Protein AF-A0A2D6KJ38-F1 (afdb_monomer_lite)

Sequence (55 aa):
DLDEFPVWSPNGKQIAFASDRYSDRVGDDEIFVMNADGSDVVALGQQGIPSSWGG

pLDDT: mean 76.88, std 17.27, range [36.12, 96.06]

Secondary structure (DSSP, 8-state):
--S---EE-TTSSEEEEEE-TT-SSTT-PEEEEEETTS-S-EE-SSS---GGG--

Foldseek 3Di:
DDPQDWDADPVRFKTKGWDCVPPPDPPPIFIWMATNVRHDIDTPPDPDDDPVVPD

Radius of gyration: 11.94 Å; chains: 1; bounding box: 26×21×32 Å

Structure (mmCIF, N/CA/C/O backbone):
data_AF-A0A2D6KJ38-F1
#
_entry.id   AF-A0A2D6KJ38-F1
#
loop_
_atom_site.group_PDB
_atom_site.id
_atom_site.type_symbol
_atom_site.label_atom_id
_atom_site.label_alt_id
_atom_site.label_comp_id
_atom_site.label_asym_id
_atom_site.label_entity_id
_atom_site.label_seq_id
_atom_site.pdbx_PDB_ins_code
_atom_site.Cartn_x
_atom_site.Cartn_y
_atom_site.Cartn_z
_atom_site.occupancy
_atom_site.B_iso_or_equiv
_atom_site.auth_seq_id
_atom_site.auth_comp_id
_atom_site.auth_asym_id
_atom_site.auth_atom_id
_atom_site.pdbx_PDB_model_num
ATOM 1 N N . ASP A 1 1 ? 1.959 -12.488 -17.135 1.00 44.59 1 ASP A N 1
ATOM 2 C CA . ASP A 1 1 ? 1.146 -12.466 -15.909 1.00 44.59 1 ASP A CA 1
ATOM 3 C C . ASP A 1 1 ? 1.939 -11.677 -14.892 1.00 44.59 1 ASP A C 1
ATOM 5 O O . ASP A 1 1 ? 2.936 -12.175 -14.397 1.00 44.59 1 ASP A O 1
ATOM 9 N N . LEU A 1 2 ? 1.655 -10.379 -14.787 1.00 44.19 2 LEU A N 1
ATOM 10 C CA . LEU A 1 2 ? 2.418 -9.479 -13.927 1.00 44.19 2 LEU A CA 1
ATOM 11 C C . LEU A 1 2 ? 1.835 -9.603 -12.521 1.00 44.19 2 LEU A C 1
ATOM 13 O O . LEU A 1 2 ? 0.678 -9.245 -12.310 1.00 44.19 2 LEU A O 1
ATOM 17 N N . ASP A 1 3 ? 2.630 -10.095 -11.576 1.00 56.44 3 ASP A N 1
ATOM 18 C CA . ASP A 1 3 ? 2.327 -10.142 -10.137 1.00 56.44 3 ASP A CA 1
ATOM 19 C C . ASP A 1 3 ? 2.294 -8.728 -9.496 1.00 56.44 3 ASP A C 1
ATOM 21 O O . ASP A 1 3 ? 2.538 -8.558 -8.307 1.00 56.44 3 ASP A O 1
ATOM 25 N N . GLU A 1 4 ? 1.986 -7.693 -10.283 1.00 58.12 4 GLU A N 1
ATOM 26 C CA . GLU A 1 4 ? 1.925 -6.276 -9.892 1.00 58.12 4 GLU A CA 1
ATOM 27 C C . GLU A 1 4 ? 0.502 -5.836 -9.515 1.00 58.12 4 GLU A C 1
ATOM 29 O O . GLU A 1 4 ? 0.213 -4.643 -9.387 1.00 58.12 4 GLU A O 1
ATOM 34 N N . PHE A 1 5 ? -0.432 -6.777 -9.355 1.00 72.25 5 PHE A N 1
ATOM 35 C CA . PHE A 1 5 ? -1.791 -6.409 -8.989 1.00 72.25 5 PHE A CA 1
ATOM 36 C C . PHE A 1 5 ? -1.838 -5.911 -7.538 1.00 72.25 5 PHE A C 1
ATOM 38 O O . PHE A 1 5 ? -1.398 -6.622 -6.631 1.00 72.25 5 PHE A O 1
ATOM 45 N N . PRO A 1 6 ? -2.407 -4.717 -7.292 1.00 83.12 6 PRO A N 1
ATOM 46 C CA . PRO A 1 6 ? -2.633 -4.238 -5.939 1.00 83.12 6 PRO A CA 1
ATOM 47 C C . PRO A 1 6 ? -3.486 -5.245 -5.161 1.00 83.12 6 PRO A C 1
ATOM 49 O O . PRO A 1 6 ? -4.481 -5.762 -5.677 1.00 83.12 6 PRO A O 1
ATOM 52 N N . VAL A 1 7 ? -3.124 -5.501 -3.907 1.00 91.19 7 VAL A N 1
ATOM 53 C CA . VAL A 1 7 ? -3.849 -6.428 -3.032 1.00 91.19 7 VAL A CA 1
ATOM 54 C C . VAL A 1 7 ? -4.631 -5.669 -1.970 1.00 91.19 7 VAL A C 1
ATOM 56 O O . VAL A 1 7 ? -4.137 -4.726 -1.354 1.00 91.19 7 VAL A O 1
ATOM 59 N N . TRP A 1 8 ? -5.872 -6.094 -1.746 1.00 91.56 8 TRP A N 1
ATOM 60 C CA . TRP A 1 8 ? -6.740 -5.528 -0.718 1.00 91.56 8 TRP A CA 1
ATOM 61 C C . TRP A 1 8 ? -6.477 -6.170 0.641 1.00 91.56 8 TRP A C 1
ATOM 63 O O . TRP A 1 8 ? -6.287 -7.383 0.747 1.00 91.56 8 TRP A O 1
ATOM 73 N N . SER A 1 9 ? -6.546 -5.369 1.703 1.00 91.50 9 SER A N 1
ATOM 74 C CA . SER A 1 9 ? -6.594 -5.899 3.062 1.00 91.50 9 SER A CA 1
ATOM 75 C C . SER A 1 9 ? -7.872 -6.732 3.273 1.00 91.50 9 SER A C 1
ATOM 77 O O . SER A 1 9 ? -8.909 -6.434 2.675 1.00 91.50 9 SER A O 1
ATOM 79 N N . PRO A 1 10 ? -7.878 -7.731 4.179 1.00 91.44 10 PRO A N 1
ATOM 80 C CA . PRO A 1 10 ? -9.056 -8.580 4.407 1.00 91.44 10 PRO A CA 1
ATOM 81 C C . PRO A 1 10 ? -10.319 -7.819 4.836 1.00 91.44 10 PRO A C 1
ATOM 83 O O . PRO A 1 10 ? -11.436 -8.272 4.613 1.00 91.44 10 PRO A O 1
ATOM 86 N N . ASN A 1 11 ? -10.143 -6.654 5.465 1.00 92.06 11 ASN A N 1
ATOM 87 C CA . ASN A 1 11 ? -11.233 -5.772 5.882 1.00 92.06 11 ASN A CA 1
ATOM 88 C C . ASN A 1 11 ? -11.628 -4.728 4.816 1.00 92.06 11 ASN A C 1
ATOM 90 O O . ASN A 1 11 ? -12.490 -3.897 5.095 1.00 92.06 11 ASN A O 1
ATOM 94 N N . GLY A 1 12 ? -10.985 -4.734 3.643 1.00 94.50 12 GLY A N 1
ATOM 95 C CA . GLY A 1 12 ? -11.258 -3.833 2.520 1.00 94.50 12 GLY A CA 1
ATOM 96 C C . GLY A 1 12 ? -10.898 -2.365 2.754 1.00 94.50 12 GLY A C 1
ATOM 97 O O . GLY A 1 12 ? -11.306 -1.512 1.975 1.00 94.50 12 GLY A O 1
ATOM 98 N N . LYS A 1 13 ? -10.179 -2.039 3.834 1.00 94.88 13 LYS A N 1
ATOM 99 C CA . LYS A 1 13 ? -9.861 -0.648 4.196 1.00 94.88 13 LYS A CA 1
ATOM 100 C C . LYS A 1 13 ? -8.573 -0.128 3.579 1.00 94.88 13 LYS A C 1
ATOM 102 O O . LYS A 1 13 ? -8.395 1.084 3.531 1.00 94.88 13 LYS A O 1
ATOM 107 N N . GLN A 1 14 ? -7.680 -1.018 3.165 1.00 94.56 14 GLN A N 1
ATOM 108 C CA . GLN A 1 14 ? -6.352 -0.661 2.689 1.00 94.56 14 GLN A CA 1
ATOM 109 C C . GLN A 1 14 ? -5.984 -1.454 1.441 1.00 94.56 14 GLN A C 1
ATOM 111 O O . GLN A 1 14 ? -6.500 -2.549 1.208 1.00 94.56 14 GLN A O 1
ATOM 116 N N . ILE A 1 15 ? -5.069 -0.887 0.663 1.00 93.12 15 ILE A N 1
ATOM 117 C CA . ILE A 1 15 ? -4.524 -1.468 -0.561 1.00 93.12 15 ILE A CA 1
ATOM 118 C C . ILE A 1 15 ? -3.003 -1.439 -0.451 1.00 93.12 15 ILE A C 1
ATOM 120 O O . ILE A 1 15 ? -2.450 -0.381 -0.155 1.00 93.12 15 ILE A O 1
ATOM 124 N N . ALA A 1 16 ? -2.341 -2.565 -0.716 1.00 91.19 16 ALA A N 1
ATOM 125 C CA . ALA A 1 16 ? -0.894 -2.628 -0.894 1.00 91.19 16 ALA A CA 1
ATOM 126 C C . ALA A 1 16 ? -0.542 -2.764 -2.383 1.00 91.19 16 ALA A C 1
ATOM 128 O O . ALA A 1 16 ? -1.207 -3.513 -3.100 1.00 91.19 16 ALA A O 1
ATOM 129 N N . PHE A 1 17 ? 0.476 -2.045 -2.856 1.00 88.19 17 PHE A N 1
ATOM 130 C CA . PHE A 1 17 ? 0.881 -2.043 -4.267 1.00 88.19 17 PHE A CA 1
ATOM 131 C C . PHE A 1 17 ? 2.370 -1.710 -4.439 1.00 88.19 17 PHE A C 1
ATOM 133 O O . PHE A 1 17 ? 2.956 -1.049 -3.583 1.00 88.19 17 PHE A O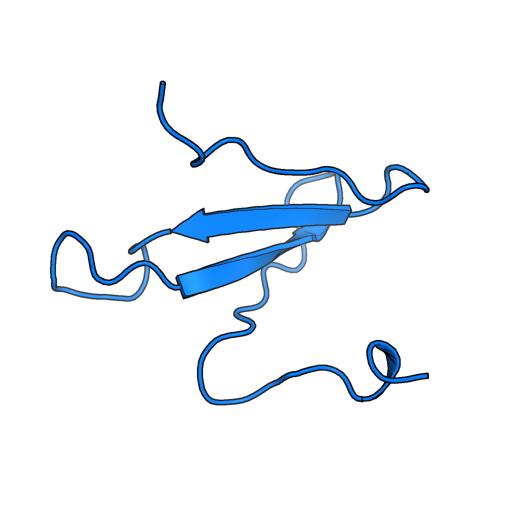 1
ATOM 140 N N . ALA A 1 18 ? 2.962 -2.151 -5.551 1.00 87.19 18 ALA A N 1
ATOM 141 C CA . ALA A 1 18 ? 4.325 -1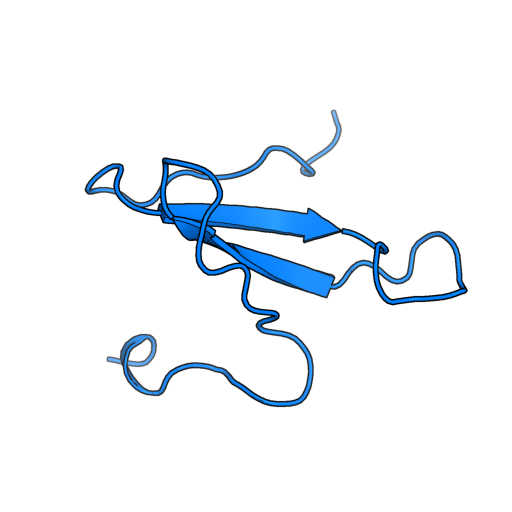.805 -5.952 1.00 87.19 18 ALA A CA 1
ATOM 142 C C . ALA A 1 18 ? 4.333 -0.539 -6.828 1.00 87.19 18 ALA A C 1
ATOM 144 O O . ALA A 1 18 ? 3.399 -0.325 -7.608 1.00 87.19 18 ALA A O 1
ATOM 145 N N . SER A 1 19 ? 5.329 0.335 -6.673 1.00 84.62 19 SER A N 1
ATOM 146 C CA . SER A 1 19 ? 5.487 1.520 -7.523 1.00 84.62 19 SER A CA 1
ATOM 147 C C . SER A 1 19 ? 6.905 2.091 -7.471 1.00 84.62 19 SER A C 1
ATOM 149 O O . SER A 1 19 ? 7.484 2.217 -6.400 1.00 84.62 19 SER A O 1
ATOM 151 N N . ASP A 1 20 ? 7.404 2.583 -8.597 1.00 84.00 20 ASP A N 1
ATOM 152 C CA . AS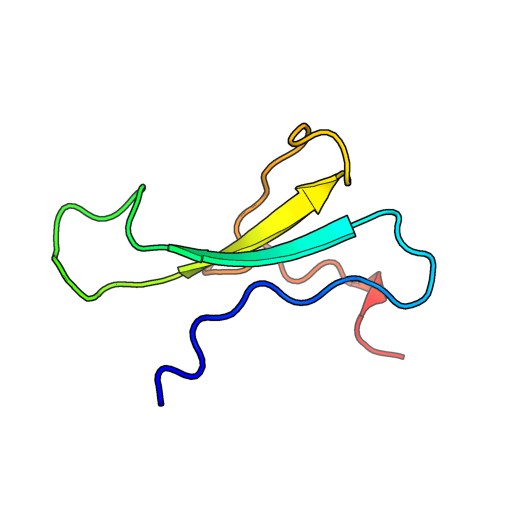P A 1 20 ? 8.673 3.314 -8.718 1.00 84.00 20 ASP A CA 1
ATOM 153 C C . ASP A 1 20 ? 8.515 4.843 -8.589 1.00 84.00 20 ASP A C 1
ATOM 155 O O . ASP A 1 20 ? 9.446 5.602 -8.838 1.00 84.00 20 ASP A O 1
ATOM 159 N N . ARG A 1 21 ? 7.343 5.333 -8.158 1.00 82.00 21 ARG A N 1
ATOM 160 C CA . ARG A 1 21 ? 6.959 6.765 -8.181 1.00 82.00 21 ARG A CA 1
ATOM 161 C C . ARG A 1 21 ? 7.898 7.733 -7.451 1.00 82.00 21 ARG A C 1
ATOM 163 O O . ARG A 1 21 ? 7.789 8.941 -7.661 1.00 82.00 21 ARG A O 1
ATOM 170 N N . TYR A 1 22 ? 8.733 7.231 -6.544 1.00 76.94 22 TYR A N 1
ATOM 171 C CA . TYR A 1 22 ? 9.701 8.025 -5.780 1.00 76.94 22 TYR A CA 1
ATOM 172 C C . TYR A 1 22 ? 11.157 7.710 -6.142 1.00 76.94 22 TYR A C 1
ATOM 174 O O . TYR A 1 22 ? 12.059 8.302 -5.552 1.00 76.94 22 TYR A O 1
ATOM 182 N N . SER A 1 23 ? 11.384 6.843 -7.130 1.00 76.88 23 SER A N 1
ATOM 183 C CA . SER A 1 23 ? 12.696 6.583 -7.707 1.00 76.88 23 SER A CA 1
ATOM 184 C C . SER A 1 23 ? 12.826 7.259 -9.072 1.00 76.88 23 SER A C 1
ATOM 186 O O . SER A 1 23 ? 11.875 7.371 -9.842 1.00 76.88 23 SER A O 1
ATOM 188 N N . ASP A 1 24 ? 14.028 7.735 -9.386 1.00 80.38 24 ASP A N 1
ATOM 189 C CA . ASP A 1 24 ? 14.395 8.201 -10.725 1.00 80.38 24 ASP A CA 1
ATOM 190 C C . ASP A 1 24 ? 14.855 7.045 -11.635 1.00 80.38 24 ASP A C 1
ATOM 192 O O . ASP A 1 24 ? 15.189 7.256 -12.806 1.00 80.38 24 ASP A O 1
ATOM 196 N N . ARG A 1 25 ? 14.862 5.813 -11.107 1.00 76.06 25 ARG A N 1
ATOM 197 C CA . ARG A 1 25 ? 15.261 4.592 -11.805 1.00 76.06 25 ARG A CA 1
ATOM 198 C C . ARG A 1 25 ? 14.048 3.721 -12.096 1.00 76.06 25 ARG A C 1
ATOM 200 O O . ARG A 1 25 ? 13.381 3.235 -11.193 1.00 76.06 25 ARG A O 1
ATOM 207 N N . VAL A 1 26 ? 13.831 3.455 -13.379 1.00 75.19 26 VAL A N 1
ATOM 208 C CA . VAL A 1 26 ? 12.812 2.503 -13.834 1.00 75.19 26 VAL A CA 1
ATOM 209 C C . VAL A 1 26 ? 13.114 1.112 -13.268 1.00 75.19 26 VAL A C 1
ATOM 211 O O . VAL A 1 26 ? 14.227 0.608 -13.441 1.00 75.19 26 VAL A O 1
ATOM 214 N N . GLY A 1 27 ? 12.113 0.493 -12.636 1.00 73.19 27 GLY A N 1
ATOM 215 C CA . GLY A 1 27 ? 12.213 -0.841 -12.030 1.00 73.19 27 GLY A CA 1
ATOM 216 C C . GLY A 1 27 ? 12.744 -0.863 -10.592 1.00 73.19 27 GLY A C 1
ATOM 217 O O . GLY A 1 27 ? 13.056 -1.937 -10.082 1.00 73.19 27 GLY A O 1
ATOM 218 N N . ASP A 1 28 ? 12.866 0.298 -9.947 1.00 79.38 28 ASP A N 1
ATOM 219 C CA . ASP A 1 28 ? 13.170 0.435 -8.517 1.00 79.38 28 ASP A CA 1
ATOM 220 C C . ASP A 1 28 ? 11.864 0.583 -7.719 1.00 79.38 28 ASP A C 1
ATOM 222 O O . ASP A 1 28 ? 11.575 1.621 -7.122 1.00 79.38 28 ASP A O 1
ATOM 226 N N . ASP A 1 29 ? 11.022 -0.451 -7.804 1.00 79.38 29 ASP A N 1
ATOM 227 C CA . ASP A 1 29 ? 9.706 -0.457 -7.174 1.00 79.38 29 ASP A CA 1
ATOM 228 C C . ASP A 1 29 ? 9.810 -0.610 -5.653 1.00 79.38 29 ASP A C 1
ATOM 230 O O . ASP A 1 29 ? 10.410 -1.552 -5.128 1.00 79.38 29 ASP A O 1
ATOM 234 N N . GLU A 1 30 ? 9.126 0.273 -4.933 1.00 82.50 30 GLU A N 1
ATOM 235 C CA . GLU A 1 30 ? 8.870 0.122 -3.505 1.00 82.50 30 GLU A CA 1
ATOM 236 C C . GLU A 1 30 ? 7.451 -0.397 -3.263 1.00 82.50 30 GLU A C 1
ATOM 238 O O . GLU A 1 30 ? 6.542 -0.222 -4.079 1.00 82.50 30 GLU A O 1
ATOM 243 N N . ILE A 1 31 ? 7.239 -1.013 -2.099 1.00 86.06 31 ILE A N 1
ATOM 244 C CA . ILE A 1 31 ? 5.901 -1.398 -1.651 1.00 86.06 31 ILE A CA 1
ATOM 245 C C . ILE A 1 31 ? 5.280 -0.244 -0.877 1.00 86.06 31 ILE A C 1
ATOM 247 O O . ILE A 1 31 ? 5.867 0.257 0.079 1.00 86.06 31 ILE A O 1
ATOM 251 N N . PHE A 1 32 ? 4.056 0.116 -1.240 1.00 87.12 32 PHE A N 1
ATOM 252 C CA . PHE A 1 32 ? 3.256 1.131 -0.569 1.00 87.12 32 PHE A CA 1
ATOM 253 C C . PHE A 1 32 ? 1.971 0.537 -0.019 1.00 87.12 32 PHE A C 1
ATOM 255 O O . PHE A 1 32 ? 1.468 -0.467 -0.523 1.00 87.12 32 PHE A O 1
ATOM 262 N N . VAL A 1 33 ? 1.405 1.218 0.974 1.00 91.75 33 VAL A N 1
ATOM 263 C CA . VAL A 1 33 ? 0.042 1.004 1.461 1.00 91.75 33 VAL A CA 1
ATOM 264 C C . VAL A 1 33 ? -0.715 2.324 1.420 1.00 91.75 33 VAL A C 1
ATOM 266 O O . VAL A 1 33 ? -0.138 3.371 1.695 1.00 91.75 33 VAL A O 1
ATOM 269 N N . MET A 1 34 ? -2.001 2.279 1.087 1.00 92.88 34 MET A N 1
ATOM 270 C CA . MET A 1 34 ? -2.909 3.426 1.165 1.00 92.88 34 MET A CA 1
ATOM 271 C C . MET A 1 34 ? -4.295 2.997 1.648 1.00 92.88 34 MET A C 1
ATOM 273 O O . MET A 1 34 ? -4.625 1.808 1.623 1.00 92.88 34 MET A O 1
ATOM 277 N N . ASN A 1 35 ? -5.120 3.955 2.063 1.00 96.06 35 ASN A N 1
ATOM 278 C CA . ASN A 1 35 ? -6.534 3.719 2.343 1.00 96.06 35 ASN A CA 1
ATOM 279 C C . ASN A 1 35 ? -7.306 3.390 1.054 1.00 96.06 35 ASN A C 1
ATOM 281 O O . ASN A 1 35 ? -6.908 3.753 -0.051 1.00 96.06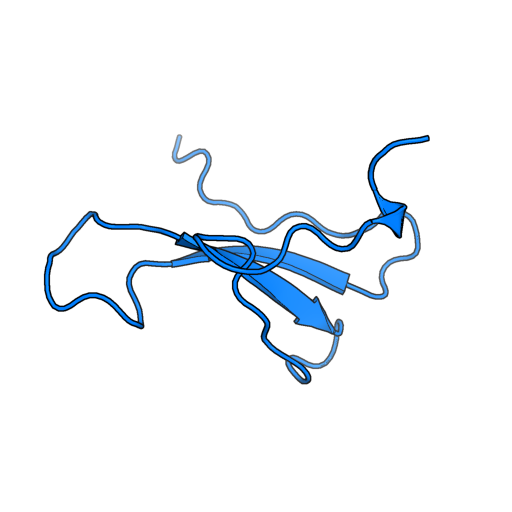 35 ASN A O 1
ATOM 285 N N . ALA A 1 36 ? -8.459 2.737 1.200 1.00 93.94 36 ALA A N 1
ATOM 286 C CA . ALA A 1 36 ? -9.342 2.356 0.094 1.00 93.94 36 ALA A CA 1
ATOM 287 C C . ALA A 1 36 ? -9.795 3.532 -0.795 1.00 93.94 36 ALA A C 1
ATOM 289 O O . ALA A 1 36 ? -10.135 3.328 -1.958 1.00 93.94 36 ALA A O 1
ATOM 290 N N . ASP A 1 37 ? -9.818 4.749 -0.249 1.00 94.00 37 ASP A N 1
ATOM 291 C CA . ASP A 1 37 ? -10.161 5.985 -0.961 1.00 94.00 37 ASP A CA 1
ATOM 292 C C . ASP A 1 37 ? -8.956 6.657 -1.650 1.00 94.00 37 ASP A C 1
ATOM 294 O O . ASP A 1 37 ? -9.117 7.686 -2.304 1.00 94.00 37 ASP A O 1
ATOM 298 N N . GLY A 1 38 ? -7.758 6.075 -1.525 1.00 91.62 38 GLY A N 1
ATOM 299 C CA . GLY A 1 38 ? -6.506 6.583 -2.087 1.00 91.62 38 GLY A CA 1
ATOM 300 C C . GLY A 1 38 ? -5.741 7.560 -1.188 1.00 91.62 38 GLY A C 1
ATOM 301 O O . GLY A 1 38 ? -4.682 8.040 -1.592 1.00 91.62 38 GLY A O 1
ATOM 302 N N . SER A 1 39 ? -6.244 7.869 0.012 1.00 93.62 39 SER A N 1
ATOM 303 C CA . SER A 1 39 ? -5.539 8.705 0.993 1.00 93.62 39 SER A CA 1
ATOM 304 C C . SER A 1 39 ? -4.455 7.934 1.763 1.00 93.62 39 SER A C 1
ATOM 306 O O . SER A 1 39 ? -4.382 6.706 1.701 1.00 93.62 39 SER A O 1
ATOM 308 N N . ASP A 1 40 ? -3.607 8.662 2.498 1.00 91.38 40 ASP A N 1
ATOM 309 C CA . ASP A 1 40 ? -2.581 8.121 3.405 1.00 91.38 40 ASP A CA 1
ATOM 310 C C . ASP A 1 40 ? -1.620 7.107 2.760 1.00 91.38 40 ASP A C 1
ATOM 312 O O . ASP A 1 40 ? -1.378 6.022 3.287 1.00 91.38 40 ASP A O 1
ATOM 316 N N . VAL A 1 41 ? -1.052 7.465 1.604 1.00 90.56 41 VAL A N 1
ATOM 317 C CA . VAL A 1 41 ? -0.030 6.647 0.937 1.00 90.56 41 VAL A CA 1
ATOM 318 C C . VAL A 1 41 ? 1.265 6.643 1.757 1.00 90.56 41 VAL A C 1
ATOM 320 O O . VAL A 1 41 ? 1.862 7.696 1.983 1.00 90.56 41 VAL A O 1
ATOM 323 N N . VAL A 1 42 ? 1.732 5.458 2.154 1.00 88.62 42 VAL A N 1
ATOM 324 C CA . VAL A 1 42 ? 2.961 5.253 2.937 1.00 88.62 42 VAL A CA 1
ATOM 325 C C . VAL A 1 42 ? 3.829 4.180 2.286 1.00 88.62 42 VAL A C 1
ATOM 327 O O . VAL A 1 42 ? 3.330 3.108 1.950 1.00 88.62 42 VAL A O 1
ATOM 330 N N . ALA A 1 43 ? 5.127 4.456 2.131 1.00 84.38 43 ALA A N 1
ATOM 331 C CA . ALA A 1 43 ? 6.121 3.476 1.696 1.00 84.38 43 ALA A CA 1
ATOM 332 C C . ALA A 1 43 ? 6.489 2.531 2.848 1.00 84.38 43 ALA A C 1
ATOM 334 O O . ALA A 1 43 ? 6.759 2.978 3.963 1.00 84.38 43 ALA A O 1
ATOM 335 N N . LEU A 1 44 ? 6.551 1.231 2.572 1.00 74.62 44 LEU A N 1
ATOM 336 C CA . LEU A 1 44 ? 7.083 0.216 3.484 1.00 74.62 44 LEU A CA 1
ATOM 337 C C . LEU A 1 44 ? 8.592 -0.019 3.269 1.00 74.62 44 LEU A C 1
ATOM 339 O O . LEU A 1 44 ? 9.227 -0.712 4.065 1.00 74.62 44 LEU A O 1
ATOM 343 N N . GLY A 1 45 ? 9.170 0.569 2.213 1.00 62.47 45 GLY A N 1
ATOM 344 C CA . GLY A 1 45 ? 10.592 0.518 1.874 1.00 62.47 45 GLY A CA 1
ATOM 345 C C . GLY A 1 45 ? 11.454 1.453 2.730 1.00 62.47 45 GLY A C 1
ATOM 346 O O . GLY A 1 45 ? 11.119 2.608 2.967 1.00 62.47 45 GLY A O 1
ATOM 347 N N . GLN A 1 46 ? 12.570 0.918 3.227 1.00 52.41 46 GLN A N 1
ATOM 34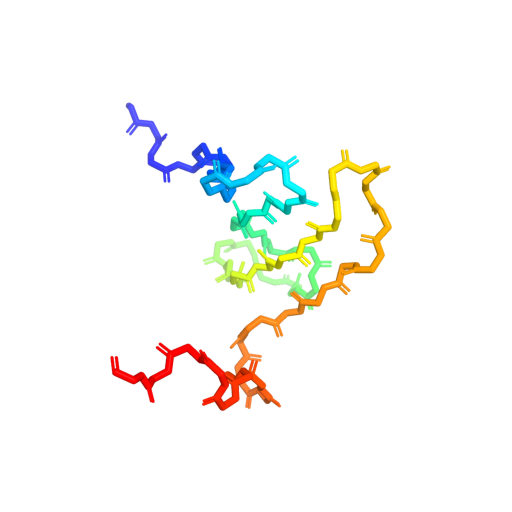8 C CA . GLN A 1 46 ? 13.676 1.562 3.955 1.00 52.41 46 GLN A CA 1
ATOM 349 C C . GLN A 1 46 ? 13.434 2.267 5.314 1.00 52.41 46 GLN A C 1
ATOM 35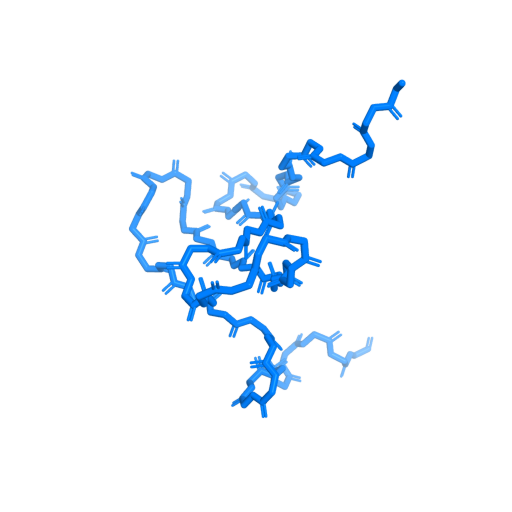1 O O . GLN A 1 46 ? 14.405 2.371 6.065 1.00 52.41 46 GLN A O 1
ATOM 356 N N . GLN A 1 47 ? 12.229 2.718 5.701 1.00 49.22 47 GLN A N 1
ATOM 357 C CA . GLN A 1 47 ? 12.038 3.421 6.998 1.00 49.22 47 GLN A CA 1
ATOM 358 C C . GLN A 1 47 ? 10.743 3.148 7.781 1.00 49.22 47 GLN A C 1
ATOM 360 O O . GLN A 1 47 ? 10.420 3.889 8.710 1.00 49.22 47 GLN A O 1
ATOM 365 N N . GLY A 1 48 ? 10.006 2.076 7.510 1.00 50.50 48 GLY A N 1
ATOM 366 C CA . GLY A 1 48 ? 8.793 1.867 8.295 1.00 50.50 48 GLY A CA 1
ATOM 367 C C . GLY A 1 48 ? 8.068 0.588 7.980 1.00 50.50 48 GLY A C 1
ATOM 368 O O . GLY A 1 48 ? 7.025 0.621 7.346 1.00 50.50 48 GLY A O 1
ATOM 369 N N . ILE A 1 49 ? 8.562 -0.529 8.508 1.00 55.28 49 ILE A N 1
ATOM 370 C CA . ILE A 1 49 ? 7.646 -1.616 8.844 1.00 55.28 49 ILE A CA 1
ATOM 371 C C . ILE A 1 49 ? 6.883 -1.137 10.086 1.00 55.28 49 ILE A C 1
ATOM 373 O O . ILE A 1 49 ? 7.517 -0.939 11.128 1.00 55.28 49 ILE A O 1
ATOM 377 N N . PRO A 1 50 ? 5.555 -0.914 10.027 1.00 51.91 50 PRO A N 1
ATOM 378 C CA . PRO A 1 50 ? 4.789 -0.676 11.236 1.00 51.91 50 PRO A CA 1
ATOM 379 C C . PRO A 1 50 ? 4.933 -1.919 12.112 1.00 51.91 50 PRO A C 1
ATOM 381 O O . PRO A 1 50 ? 4.662 -3.038 11.675 1.00 51.91 50 PRO A O 1
ATOM 384 N N . SER A 1 51 ? 5.349 -1.725 13.360 1.00 50.59 51 SER A N 1
ATOM 385 C CA . SER A 1 51 ? 5.562 -2.799 14.339 1.00 50.59 51 SER A CA 1
ATOM 386 C C . SER A 1 51 ? 4.327 -3.681 14.585 1.00 50.59 51 SER A C 1
ATOM 388 O O . SER A 1 51 ? 4.438 -4.724 15.217 1.00 50.59 51 SER A O 1
ATOM 390 N N . SER A 1 52 ? 3.156 -3.300 14.069 1.00 54.53 52 SER A N 1
ATOM 391 C CA . SER A 1 52 ? 1.896 -4.036 14.168 1.00 54.53 52 SER A CA 1
ATOM 392 C C . SER A 1 52 ? 1.746 -5.222 13.205 1.00 54.53 52 SER A C 1
ATOM 394 O O . SER A 1 52 ? 0.743 -5.923 13.297 1.00 54.53 52 SER A O 1
ATOM 396 N N . TRP A 1 53 ? 2.700 -5.463 12.298 1.00 53.16 53 TRP A N 1
ATOM 397 C CA . TRP A 1 53 ? 2.627 -6.556 11.310 1.00 53.16 53 TRP A CA 1
ATOM 398 C C . TRP A 1 53 ? 3.475 -7.788 11.672 1.00 53.16 53 TRP A C 1
ATOM 400 O O . TRP A 1 53 ? 3.469 -8.771 10.935 1.00 53.16 53 TRP A O 1
ATOM 410 N N . GLY A 1 54 ? 4.185 -7.754 12.805 1.00 44.72 54 GLY A N 1
ATOM 411 C CA . GLY A 1 54 ? 4.919 -8.892 13.364 1.00 44.72 54 GLY A CA 1
ATOM 412 C C . GLY A 1 54 ? 4.309 -9.334 14.689 1.00 44.72 54 GLY A C 1
ATOM 413 O O . GLY A 1 54 ? 4.750 -8.886 15.746 1.00 44.72 54 GLY A O 1
ATOM 414 N N . GLY A 1 55 ? 3.290 -10.188 14.619 1.00 36.12 55 GLY A N 1
ATOM 415 C CA . GLY A 1 55 ? 2.711 -10.916 15.748 1.00 36.12 55 GLY A CA 1
ATOM 416 C C . GLY A 1 55 ? 2.552 -12.382 15.395 1.00 36.12 55 GLY A C 1
ATOM 417 O O . GLY A 1 55 ? 2.222 -12.651 14.219 1.00 36.12 55 GLY A O 1
#